Protein AF-A0A2X2WR44-F1 (afdb_monomer)

Radius of gyration: 13.58 Å; Cα contacts (8 Å, |Δi|>4): 135; chains: 1; bounding box: 33×26×36 Å

Secondary structure (DSSP, 8-state):
-EEEE-S---HHHHHHHHHHHHHHHHTTPPPEEEE--HHHHH---HHHHHHHHHHHHHHHHHHTTT-TT-EEESSSS--HHHHT-HHHHHHHHHHHHHHHHHH-TT-

InterPro domains:
  IPR017853 Glycoside hydrolase superfamily [SSF51445] (7-106)

Nearest PDB structures (foldseek):
  7vt8-assembly1_A  TM=8.470E-01  e=3.275E-03  Meiothermus taiwanensis WR-220
  3rjy-assembly1_A  TM=8.746E-01  e=6.594E-03  Fervidobacterium nodosum Rt17-B1
  3aof-assembly2_B  TM=8.665E-01  e=1.115E-02  Thermotoga maritima MSB8
  7vt7-assembly1_A  TM=8.581E-01  e=1.492E-02  Meiothermus taiwanensis WR-220
  7vt4-assembly2_B  TM=8.558E-01  e=2.117E-02  Meiothermus taiwanensis WR-220

Organism: Citrobacter koseri (NCBI:txid545)

Foldseek 3Di:
DEDEDEDAPDPVNLVVVVVVCVVCVVVVHQYEYAYALVVCLQPVDPVSLVRLLVRLLSNLLSCAPPRLSYHYRSHDDRHHVRVVCVVSVVVSVVSNVVSSCVSHVSD

Structure (mmCIF, N/CA/C/O backbone):
data_AF-A0A2X2WR44-F1
#
_entry.id   AF-A0A2X2WR44-F1
#
loop_
_atom_site.group_PDB
_atom_site.id
_atom_site.type_symbol
_atom_site.label_atom_id
_atom_site.label_alt_id
_atom_site.label_comp_id
_atom_site.label_asym_id
_atom_site.label_entity_id
_atom_site.label_seq_id
_atom_site.pdbx_PDB_ins_code
_atom_site.Cartn_x
_atom_site.Cartn_y
_atom_site.Cartn_z
_atom_site.occupancy
_atom_site.B_iso_or_equiv
_atom_site.auth_seq_id
_atom_site.auth_comp_id
_atom_site.auth_asym_id
_atom_site.auth_atom_id
_atom_site.pdbx_PDB_model_num
ATOM 1 N N . MET A 1 1 ? -0.954 -6.295 13.221 1.00 91.94 1 MET A N 1
ATOM 2 C CA . MET A 1 1 ? -1.403 -7.311 12.234 1.00 91.94 1 MET A CA 1
ATOM 3 C C . MET A 1 1 ? -1.129 -6.779 10.838 1.00 91.94 1 MET A C 1
ATOM 5 O O . MET A 1 1 ? -1.390 -5.604 10.622 1.00 91.94 1 MET A O 1
ATOM 9 N N . ARG A 1 2 ? -0.612 -7.590 9.904 1.00 95.44 2 ARG A N 1
ATOM 10 C CA . ARG A 1 2 ? -0.367 -7.149 8.519 1.00 95.44 2 ARG A CA 1
ATOM 11 C C . ARG A 1 2 ? -1.432 -7.711 7.575 1.00 95.44 2 ARG A C 1
ATOM 13 O O . ARG A 1 2 ? -1.557 -8.927 7.459 1.00 95.44 2 ARG A O 1
ATOM 20 N N . ILE A 1 3 ? -2.182 -6.832 6.918 1.00 96.56 3 ILE A N 1
ATOM 21 C CA . ILE A 1 3 ? -3.228 -7.155 5.943 1.00 96.56 3 ILE A CA 1
ATOM 22 C C . ILE A 1 3 ? -2.597 -7.083 4.555 1.00 96.56 3 ILE A C 1
ATOM 24 O O . ILE A 1 3 ? -2.238 -6.001 4.098 1.00 96.56 3 ILE A O 1
ATOM 28 N N . ARG A 1 4 ? -2.441 -8.226 3.888 1.00 96.25 4 ARG A N 1
ATOM 29 C CA . ARG A 1 4 ? -1.901 -8.278 2.522 1.00 96.25 4 ARG A CA 1
ATOM 30 C C . ARG A 1 4 ? -3.019 -8.026 1.521 1.00 96.25 4 ARG A C 1
ATOM 32 O O . ARG A 1 4 ? -4.075 -8.650 1.621 1.00 96.25 4 ARG A O 1
ATOM 39 N N . VAL A 1 5 ? -2.782 -7.140 0.561 1.00 96.81 5 VAL A N 1
ATOM 40 C CA . VAL A 1 5 ? -3.801 -6.711 -0.402 1.00 96.81 5 VAL A CA 1
ATOM 41 C C . VAL A 1 5 ? -3.244 -6.757 -1.814 1.00 96.81 5 VAL A C 1
ATOM 43 O O . VAL A 1 5 ? -2.147 -6.271 -2.065 1.00 96.81 5 VAL A O 1
ATOM 46 N N . ALA A 1 6 ? -4.024 -7.315 -2.734 1.00 95.00 6 ALA A N 1
ATOM 47 C CA . ALA A 1 6 ? -3.738 -7.322 -4.162 1.00 95.00 6 ALA A CA 1
ATOM 48 C C . ALA A 1 6 ? -4.895 -6.692 -4.951 1.00 95.00 6 ALA A C 1
ATOM 50 O O . ALA A 1 6 ? -6.049 -6.704 -4.504 1.00 95.00 6 ALA A O 1
ATOM 51 N N . GLY A 1 7 ? -4.567 -6.199 -6.145 1.00 94.25 7 GLY A N 1
ATOM 52 C CA . GLY A 1 7 ? -5.496 -5.606 -7.103 1.00 94.25 7 GLY A CA 1
ATOM 53 C C . GLY A 1 7 ? -5.982 -4.195 -6.753 1.00 94.25 7 GLY A C 1
ATOM 54 O O . GLY A 1 7 ? -5.722 -3.664 -5.673 1.00 94.25 7 GLY A O 1
ATOM 55 N N . GLU A 1 8 ? -6.768 -3.634 -7.671 1.00 95.62 8 GLU A N 1
ATOM 56 C CA . GLU A 1 8 ? -7.279 -2.252 -7.674 1.00 95.62 8 GLU A CA 1
ATOM 57 C C . GLU A 1 8 ? -7.933 -1.747 -6.374 1.00 95.62 8 GLU A C 1
ATOM 59 O O . GLU A 1 8 ? -8.682 -2.474 -5.723 1.00 95.62 8 GLU A O 1
ATOM 64 N N . PRO A 1 9 ? -7.798 -0.473 -5.991 1.00 96.19 9 PRO A N 1
ATOM 65 C CA . PRO A 1 9 ? -8.413 0.067 -4.778 1.00 96.19 9 PRO A CA 1
ATOM 66 C C . PRO A 1 9 ? -9.917 0.365 -4.980 1.00 96.19 9 PRO A C 1
ATOM 68 O O . PRO A 1 9 ? -10.392 1.469 -4.737 1.00 96.19 9 PRO A O 1
ATOM 71 N N . THR A 1 10 ? -10.693 -0.619 -5.445 1.00 97.62 10 THR A N 1
ATOM 72 C CA . THR A 1 10 ? -12.146 -0.489 -5.643 1.00 97.62 10 THR A CA 1
ATOM 73 C C . THR A 1 10 ? -12.864 -0.180 -4.329 1.00 97.62 10 THR A C 1
ATOM 75 O O . THR A 1 10 ? -12.425 -0.602 -3.256 1.00 97.62 10 THR A O 1
ATOM 78 N N . GLU A 1 11 ? -14.026 0.471 -4.402 1.00 96.12 11 GLU A N 1
ATOM 79 C CA . GLU A 1 11 ? -14.827 0.807 -3.218 1.00 96.12 11 GLU A CA 1
ATOM 80 C C . GLU A 1 11 ? -15.129 -0.423 -2.345 1.00 96.12 11 GLU A C 1
ATOM 82 O O . GLU A 1 11 ? -14.931 -0.394 -1.131 1.00 96.12 11 GLU A O 1
ATOM 87 N N . ALA A 1 12 ? -15.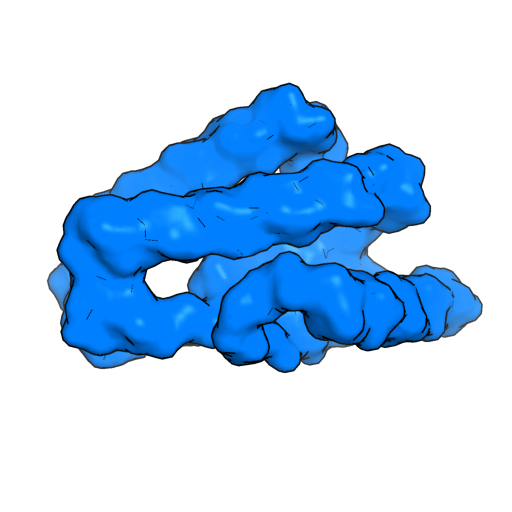520 -1.546 -2.956 1.00 97.19 12 ALA A N 1
ATOM 88 C CA . ALA A 1 12 ? -15.778 -2.791 -2.233 1.00 97.19 12 ALA A CA 1
ATOM 89 C C . ALA A 1 12 ? -14.539 -3.286 -1.462 1.00 97.19 12 ALA A C 1
ATOM 91 O O . ALA A 1 12 ? -14.657 -3.756 -0.325 1.00 97.19 12 ALA A O 1
ATOM 92 N N . ARG A 1 13 ? -13.343 -3.143 -2.049 1.00 97.25 13 ARG A N 1
ATOM 93 C CA . ARG A 1 13 ? -12.073 -3.510 -1.408 1.00 97.25 13 ARG A CA 1
ATOM 94 C C . ARG A 1 13 ? -11.742 -2.565 -0.258 1.00 97.25 13 ARG A C 1
ATOM 96 O O . ARG A 1 13 ? -11.401 -3.043 0.818 1.00 97.25 13 ARG A O 1
ATOM 103 N N . LEU A 1 14 ? -11.920 -1.259 -0.433 1.00 97.69 14 LEU A N 1
ATOM 104 C CA . LEU A 1 14 ? -11.707 -0.269 0.628 1.00 97.69 14 LEU A CA 1
ATOM 105 C C . LEU A 1 14 ? -12.682 -0.467 1.803 1.00 97.69 14 LEU A C 1
ATOM 107 O O . LEU A 1 14 ? -12.288 -0.392 2.968 1.00 97.69 14 LEU A O 1
ATOM 111 N N . ILE A 1 15 ? -13.949 -0.798 1.533 1.00 97.38 15 ILE A N 1
ATOM 112 C CA . ILE A 1 15 ? -14.937 -1.157 2.566 1.00 97.38 15 ILE A CA 1
ATO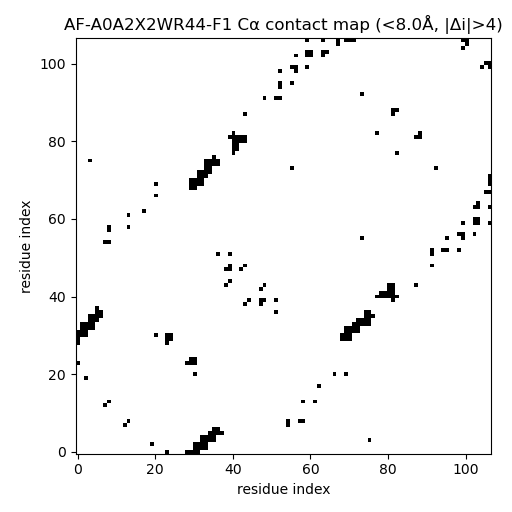M 113 C C . ILE A 1 15 ? -14.505 -2.414 3.317 1.00 97.38 15 ILE A C 1
ATOM 115 O O . ILE A 1 15 ? -14.611 -2.460 4.543 1.00 97.38 15 ILE A O 1
ATOM 119 N N . HIS A 1 16 ? -14.017 -3.428 2.604 1.00 96.88 16 HIS A N 1
ATOM 120 C CA . HIS A 1 16 ? -13.521 -4.643 3.236 1.00 96.88 16 HIS A CA 1
ATOM 121 C C . HIS A 1 16 ? -12.292 -4.371 4.114 1.00 96.88 16 HIS A C 1
ATOM 123 O O . HIS A 1 16 ? -12.265 -4.806 5.265 1.00 96.88 16 HIS A O 1
ATOM 129 N N . LEU A 1 17 ? -11.322 -3.595 3.619 1.00 97.38 17 LEU A N 1
ATOM 130 C CA . LEU A 1 17 ? -10.138 -3.201 4.386 1.00 97.38 17 LEU A CA 1
ATOM 131 C C . LEU A 1 17 ? -10.510 -2.443 5.653 1.00 97.38 17 LEU A C 1
ATOM 133 O O . LEU A 1 17 ? -9.962 -2.743 6.708 1.00 97.38 17 LEU A O 1
ATOM 137 N N . ARG A 1 18 ? -11.481 -1.527 5.579 1.00 96.94 18 ARG A N 1
ATOM 138 C CA . ARG A 1 18 ? -11.943 -0.788 6.757 1.00 96.94 18 ARG A CA 1
ATOM 139 C C . ARG A 1 18 ? -12.423 -1.713 7.861 1.00 96.94 18 ARG A C 1
ATOM 141 O O . ARG A 1 18 ? -11.997 -1.551 8.991 1.00 96.94 18 ARG A O 1
ATOM 148 N N . LYS A 1 19 ? -13.234 -2.719 7.530 1.00 97.12 19 LYS A N 1
ATOM 149 C CA . LYS A 1 19 ? -13.727 -3.681 8.527 1.00 97.12 19 LYS A CA 1
ATOM 150 C C . LYS A 1 19 ? -12.583 -4.424 9.221 1.00 97.12 19 LYS A C 1
ATOM 152 O O . LYS A 1 19 ? -12.668 -4.700 10.412 1.00 97.12 19 LYS A O 1
ATOM 157 N N . LEU A 1 20 ? -11.519 -4.754 8.485 1.00 97.50 20 LEU A N 1
ATOM 158 C CA . LEU A 1 20 ? -10.333 -5.398 9.055 1.00 97.50 20 LEU A CA 1
ATOM 159 C C . LEU A 1 20 ? -9.536 -4.439 9.948 1.00 97.50 20 LEU A C 1
ATOM 161 O O . LEU A 1 20 ? -9.075 -4.851 11.009 1.00 97.50 20 LEU A O 1
ATOM 165 N N . VAL A 1 21 ? -9.384 -3.180 9.531 1.00 96.94 21 VAL A N 1
ATOM 166 C CA . VAL A 1 21 ? -8.726 -2.119 10.310 1.00 96.94 21 VAL A CA 1
ATOM 167 C C . VAL A 1 21 ? -9.491 -1.848 11.607 1.00 96.94 21 VAL A C 1
ATOM 169 O O . VAL A 1 21 ? -8.901 -1.960 12.676 1.00 96.94 21 VAL A O 1
ATOM 172 N N . GLU A 1 22 ? -10.803 -1.620 11.527 1.00 95.81 22 GLU A N 1
ATOM 173 C CA . GLU A 1 22 ? -11.687 -1.392 12.680 1.00 95.81 22 GLU A CA 1
ATOM 174 C C . GLU A 1 22 ? -11.648 -2.573 13.660 1.00 95.81 22 GLU A C 1
ATOM 176 O O . GLU A 1 22 ? -11.575 -2.381 14.872 1.00 95.81 22 GLU A O 1
ATOM 181 N N . ALA A 1 23 ? -11.628 -3.812 13.151 1.00 96.88 23 ALA A N 1
ATOM 182 C CA . ALA A 1 23 ? -11.469 -4.988 13.999 1.00 96.88 23 ALA A CA 1
ATOM 183 C C . ALA A 1 23 ? -10.108 -4.993 14.715 1.00 96.88 23 ALA A C 1
ATOM 185 O O . ALA A 1 23 ? -10.050 -5.281 15.907 1.00 96.88 23 ALA A O 1
ATOM 186 N N . CYS A 1 24 ? -9.011 -4.650 14.031 1.00 96.56 24 CYS A N 1
ATOM 187 C CA . CYS A 1 24 ? -7.696 -4.558 14.675 1.00 96.56 24 CYS A CA 1
ATOM 188 C C . CYS A 1 24 ? -7.696 -3.523 15.799 1.00 96.56 24 CYS A C 1
ATOM 190 O O . CYS A 1 24 ? -7.271 -3.832 16.912 1.00 96.56 24 CYS A O 1
ATOM 192 N N . GLU A 1 25 ? -8.217 -2.330 15.518 1.00 94.44 25 GLU A N 1
ATOM 193 C CA . GLU A 1 25 ? -8.317 -1.235 16.481 1.00 94.44 25 GLU A CA 1
ATOM 194 C C . GLU A 1 25 ? -9.154 -1.641 17.701 1.00 94.44 25 GLU A C 1
ATOM 196 O O . GLU A 1 25 ? -8.725 -1.424 18.836 1.00 94.44 25 GLU A O 1
ATOM 201 N N . GLN A 1 26 ? -10.286 -2.323 17.490 1.00 96.12 26 GLN A N 1
ATOM 202 C CA . GLN A 1 26 ? -11.142 -2.835 18.565 1.00 96.12 26 GLN A CA 1
ATOM 203 C C . GLN A 1 26 ? -10.401 -3.795 19.511 1.00 96.12 26 GLN A C 1
ATOM 205 O O . GLN A 1 26 ? -10.668 -3.805 20.713 1.00 96.12 26 GLN A O 1
ATOM 210 N N . TYR A 1 27 ? -9.465 -4.591 18.990 1.00 95.81 27 TYR A N 1
ATOM 211 C CA . TYR A 1 27 ? -8.645 -5.514 19.783 1.00 95.81 27 TYR A CA 1
ATOM 212 C C . TYR A 1 27 ? -7.308 -4.907 20.245 1.00 95.81 27 TYR A C 1
ATOM 214 O O . TYR A 1 27 ? -6.463 -5.631 20.774 1.00 95.81 27 TYR A O 1
ATOM 222 N N . GLY A 1 28 ? -7.089 -3.600 20.058 1.00 94.94 28 GLY A N 1
ATOM 223 C CA . GLY A 1 28 ? -5.844 -2.921 20.439 1.00 94.94 28 GLY A CA 1
ATOM 224 C C . GLY A 1 28 ? -4.631 -3.338 19.601 1.00 94.94 28 GLY A C 1
ATOM 225 O O . GLY A 1 28 ? -3.487 -3.187 20.030 1.00 94.94 28 GLY A O 1
ATOM 226 N N . VAL A 1 29 ? -4.861 -3.891 18.411 1.00 96.44 29 VAL A N 1
ATOM 227 C CA . VAL A 1 29 ? -3.819 -4.310 17.476 1.00 96.44 29 VAL A CA 1
ATOM 228 C C . VAL A 1 29 ? -3.614 -3.210 16.447 1.00 96.44 29 VAL A C 1
ATOM 230 O O . VAL A 1 29 ? -4.551 -2.796 15.781 1.00 96.44 29 VAL A O 1
ATOM 233 N N . ILE A 1 30 ? -2.367 -2.792 16.246 1.00 95.44 30 ILE A N 1
ATOM 234 C CA . ILE A 1 30 ? -2.026 -1.835 15.191 1.00 95.44 30 ILE A CA 1
ATOM 235 C C . ILE A 1 30 ? -2.127 -2.537 13.818 1.00 95.44 30 ILE A C 1
ATOM 237 O O . ILE A 1 30 ? -1.414 -3.533 13.589 1.00 95.44 30 ILE A O 1
ATOM 241 N N . PRO A 1 31 ? -3.017 -2.090 12.911 1.00 96.94 31 PRO A N 1
ATOM 242 C CA . PRO A 1 31 ? -3.113 -2.635 11.564 1.00 96.94 31 PRO A CA 1
ATOM 243 C C . PRO A 1 31 ? -2.028 -2.047 10.655 1.00 96.94 31 PRO A C 1
ATOM 245 O O . PRO A 1 31 ? -1.697 -0.870 10.739 1.00 96.94 31 PRO A O 1
ATOM 248 N N . ILE A 1 32 ? -1.491 -2.876 9.759 1.00 97.06 32 ILE A N 1
ATOM 249 C CA . ILE A 1 32 ? -0.594 -2.456 8.677 1.00 97.06 32 ILE A CA 1
ATOM 250 C C . ILE A 1 32 ? -1.176 -2.976 7.366 1.00 97.06 32 ILE A C 1
ATOM 252 O O . ILE A 1 32 ? -1.310 -4.193 7.210 1.00 97.06 32 ILE A O 1
ATOM 256 N N . ILE A 1 33 ? -1.510 -2.094 6.429 1.00 97.44 33 ILE A 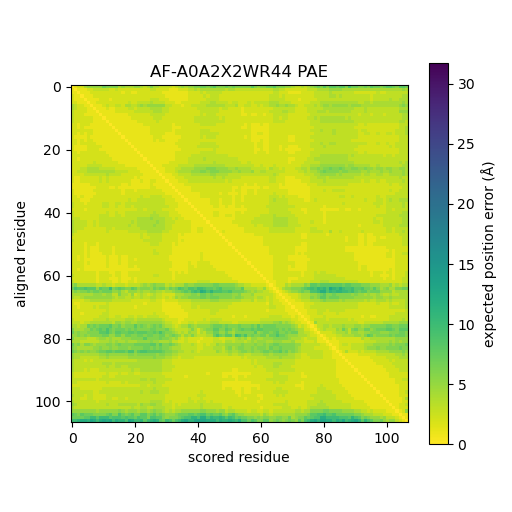N 1
ATOM 257 C CA . ILE A 1 33 ? -1.895 -2.494 5.068 1.00 97.44 33 ILE A CA 1
ATOM 258 C C . ILE A 1 33 ? -0.618 -2.691 4.256 1.00 97.44 33 ILE A C 1
ATOM 260 O O . ILE A 1 33 ? 0.239 -1.815 4.243 1.00 97.44 33 ILE A O 1
ATOM 264 N N . ALA A 1 34 ? -0.491 -3.838 3.591 1.00 97.44 34 ALA A N 1
ATOM 265 C CA . ALA A 1 34 ? 0.658 -4.184 2.766 1.00 97.44 34 ALA A CA 1
ATOM 266 C C . ALA A 1 34 ? 0.220 -4.484 1.332 1.00 97.44 34 ALA A C 1
ATOM 268 O O . ALA A 1 34 ? -0.519 -5.449 1.100 1.00 97.44 34 ALA A O 1
ATOM 269 N N . TYR A 1 35 ? 0.658 -3.662 0.378 1.00 97.81 35 TYR A N 1
ATOM 270 C CA . TYR A 1 35 ? 0.244 -3.789 -1.019 1.00 97.81 35 TYR A CA 1
ATOM 271 C C . TYR A 1 35 ? 1.162 -4.738 -1.792 1.00 97.81 35 TYR A C 1
ATOM 273 O O . TYR A 1 35 ? 2.383 -4.611 -1.747 1.00 97.81 35 TYR A O 1
ATOM 281 N N . GLN A 1 36 ? 0.578 -5.696 -2.511 1.00 96.12 36 GLN A N 1
ATOM 282 C CA . GLN A 1 36 ? 1.327 -6.679 -3.291 1.00 96.12 36 GLN A CA 1
ATOM 283 C C . GLN A 1 36 ? 2.032 -6.063 -4.500 1.00 96.12 36 GLN A C 1
ATOM 285 O O . GLN A 1 36 ? 3.141 -6.480 -4.793 1.00 96.12 36 GLN A O 1
ATOM 290 N N . ALA A 1 37 ? 1.447 -5.069 -5.178 1.00 96.50 37 ALA A N 1
ATOM 291 C CA . ALA A 1 37 ? 2.076 -4.378 -6.313 1.00 96.50 37 ALA A CA 1
ATOM 292 C C . ALA A 1 37 ? 2.676 -5.314 -7.394 1.00 96.50 37 ALA A C 1
ATOM 294 O O . ALA A 1 37 ? 3.738 -5.021 -7.948 1.00 96.50 37 ALA A O 1
ATOM 295 N N . ASP A 1 38 ? 2.025 -6.448 -7.684 1.00 95.81 38 ASP A N 1
ATOM 296 C CA . ASP A 1 38 ? 2.600 -7.511 -8.526 1.00 95.81 38 ASP A CA 1
ATOM 297 C C . ASP A 1 38 ? 2.965 -7.025 -9.937 1.00 95.81 38 ASP A C 1
ATOM 299 O O . ASP A 1 38 ? 4.007 -7.404 -10.471 1.00 95.81 38 ASP A O 1
ATOM 303 N N . GLU A 1 39 ? 2.166 -6.137 -10.532 1.00 95.88 39 GLU A N 1
ATOM 304 C CA . GLU A 1 39 ? 2.454 -5.561 -11.852 1.00 95.88 39 GLU A CA 1
ATOM 305 C C . GLU A 1 39 ? 3.746 -4.736 -11.846 1.00 95.88 39 GLU A C 1
ATOM 307 O O . GLU A 1 39 ? 4.611 -4.926 -12.701 1.00 95.88 39 GLU A O 1
ATOM 312 N N . TYR A 1 40 ? 3.938 -3.896 -10.826 1.00 96.75 40 TYR A N 1
ATOM 313 C CA . TYR A 1 40 ? 5.146 -3.084 -10.678 1.00 96.75 40 TYR A CA 1
ATOM 314 C C . TYR A 1 40 ? 6.385 -3.920 -10.337 1.00 96.75 40 TYR A C 1
ATOM 316 O O . TYR A 1 40 ? 7.483 -3.629 -10.813 1.00 96.75 40 TYR A O 1
ATOM 324 N N . LYS A 1 41 ? 6.231 -4.994 -9.553 1.00 95.50 41 LYS A N 1
ATOM 325 C CA . LYS A 1 41 ? 7.328 -5.942 -9.290 1.00 95.50 41 LYS A CA 1
ATOM 326 C C . LYS A 1 41 ? 7.821 -6.602 -10.581 1.00 95.50 41 LYS A C 1
ATOM 328 O O . LYS A 1 41 ? 9.030 -6.679 -10.817 1.00 95.50 41 LYS A O 1
ATOM 333 N N . ASN A 1 42 ? 6.885 -7.051 -11.418 1.00 95.94 42 ASN A N 1
ATOM 334 C CA . ASN A 1 42 ? 7.160 -7.724 -12.690 1.00 95.94 42 ASN A CA 1
ATOM 335 C C . ASN A 1 42 ? 7.677 -6.772 -13.782 1.00 95.94 42 ASN A C 1
ATOM 337 O O . ASN A 1 42 ? 8.506 -7.161 -14.616 1.00 95.94 42 ASN A O 1
ATOM 341 N N . ASP A 1 43 ? 7.196 -5.532 -13.787 1.00 96.44 43 ASP A N 1
ATOM 342 C CA . ASP A 1 43 ? 7.612 -4.473 -14.698 1.00 96.44 43 ASP A CA 1
ATOM 343 C C . ASP A 1 43 ? 7.677 -3.119 -13.966 1.00 96.44 43 ASP A C 1
ATOM 345 O O . ASP A 1 43 ? 6.657 -2.439 -13.840 1.00 96.44 43 ASP A O 1
ATOM 349 N N . PRO A 1 44 ? 8.867 -2.696 -13.494 1.00 95.50 44 PRO A N 1
ATOM 350 C CA . PRO A 1 44 ? 9.043 -1.442 -12.768 1.00 95.50 44 PRO A CA 1
ATOM 351 C C . PRO A 1 44 ? 9.113 -0.235 -13.718 1.00 95.50 44 PRO A C 1
ATOM 353 O O . PRO A 1 44 ? 10.028 0.592 -13.651 1.00 95.50 44 PRO A O 1
ATOM 356 N N . SER A 1 45 ? 8.169 -0.161 -14.652 1.00 96.38 45 SER A N 1
ATOM 357 C CA . SER A 1 45 ? 8.034 0.936 -15.601 1.00 96.38 45 SER A CA 1
ATOM 358 C C . SER A 1 45 ? 7.410 2.169 -14.930 1.00 96.38 45 SER A C 1
ATOM 360 O O . SER A 1 45 ? 6.715 2.045 -13.919 1.00 96.38 45 SER A O 1
ATOM 362 N N . PRO A 1 46 ? 7.609 3.382 -15.483 1.00 96.38 46 PRO A N 1
ATOM 363 C CA . PRO A 1 46 ? 6.990 4.593 -14.940 1.00 96.38 46 PRO A CA 1
ATOM 364 C C . PRO A 1 46 ? 5.457 4.535 -14.869 1.00 96.38 46 PRO A C 1
ATOM 366 O O . PRO A 1 46 ? 4.875 5.166 -13.994 1.00 96.38 46 PRO A O 1
ATOM 369 N N . GLY A 1 47 ? 4.809 3.780 -15.766 1.00 97.62 47 GLY A N 1
ATOM 370 C CA . GLY A 1 47 ? 3.359 3.572 -15.735 1.00 97.62 47 GLY A CA 1
ATOM 371 C C . GLY A 1 47 ? 2.933 2.786 -14.498 1.00 97.62 47 GLY A C 1
ATOM 372 O O . GLY A 1 47 ? 2.133 3.271 -13.706 1.00 97.62 47 GLY A O 1
ATOM 373 N N . ASN A 1 48 ? 3.555 1.631 -14.263 1.00 97.44 48 ASN A N 1
ATOM 374 C CA . ASN A 1 48 ? 3.252 0.816 -13.087 1.00 97.44 48 ASN A CA 1
ATOM 375 C C . ASN A 1 48 ? 3.693 1.495 -11.775 1.00 97.44 48 ASN A C 1
ATOM 377 O O . ASN A 1 48 ? 3.052 1.305 -10.745 1.00 97.44 48 ASN A O 1
ATOM 381 N 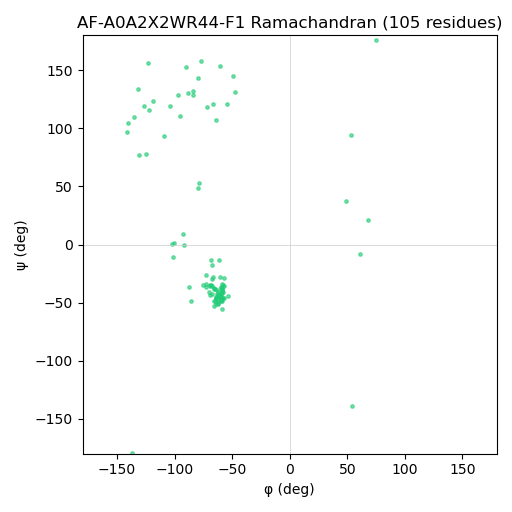N . GLU A 1 49 ? 4.748 2.324 -11.799 1.00 97.44 49 GLU A N 1
ATOM 382 C CA . GLU A 1 49 ? 5.127 3.184 -10.662 1.00 97.44 49 GLU A CA 1
ATOM 383 C C . GLU A 1 49 ? 3.979 4.140 -10.307 1.00 97.44 49 GLU A C 1
ATOM 385 O O . GLU A 1 49 ? 3.621 4.281 -9.136 1.00 97.44 49 GLU A O 1
ATOM 390 N N . GLN A 1 50 ? 3.381 4.773 -11.321 1.00 97.88 50 GLN A N 1
ATOM 391 C CA . GLN A 1 50 ? 2.261 5.688 -11.137 1.00 97.88 50 GLN A CA 1
ATOM 392 C C . GLN A 1 50 ? 1.019 4.967 -10.605 1.00 97.88 50 GLN A C 1
ATOM 394 O O . GLN A 1 50 ? 0.356 5.510 -9.724 1.00 97.88 50 GLN A O 1
ATOM 399 N N . GLU A 1 51 ? 0.736 3.743 -11.054 1.00 97.75 51 GLU A N 1
ATOM 400 C CA . GLU A 1 51 ? -0.388 2.962 -10.521 1.00 97.75 51 GLU A CA 1
ATOM 401 C C . GLU A 1 51 ? -0.198 2.576 -9.049 1.00 97.75 51 GLU A C 1
ATOM 403 O O . GLU A 1 51 ? -1.142 2.664 -8.263 1.00 97.75 51 GLU A O 1
ATOM 408 N N . VAL A 1 52 ? 1.028 2.253 -8.617 1.00 97.81 52 VAL A N 1
ATOM 409 C CA . VAL A 1 52 ? 1.326 2.053 -7.185 1.00 97.81 52 VAL A CA 1
ATOM 410 C C . VAL A 1 52 ? 1.048 3.326 -6.382 1.00 97.81 52 VAL A C 1
ATOM 412 O O . VAL A 1 52 ? 0.438 3.258 -5.314 1.00 97.81 52 VAL A O 1
ATOM 415 N N . ILE A 1 53 ? 1.455 4.492 -6.891 1.00 98.06 53 ILE A N 1
ATOM 416 C CA . ILE A 1 53 ? 1.197 5.780 -6.231 1.00 98.06 53 ILE A CA 1
ATOM 417 C C . ILE A 1 53 ? -0.313 6.054 -6.167 1.00 98.06 53 ILE A C 1
ATOM 419 O O . ILE A 1 53 ? -0.824 6.388 -5.098 1.00 98.06 53 ILE A O 1
ATOM 423 N N . ASN A 1 54 ? -1.040 5.867 -7.272 1.00 97.94 54 ASN A N 1
ATOM 424 C CA . ASN A 1 54 ? -2.494 6.056 -7.342 1.00 97.94 54 ASN A CA 1
ATOM 425 C C . ASN A 1 54 ? -3.231 5.149 -6.348 1.00 97.94 54 ASN A C 1
ATOM 427 O O . ASN A 1 54 ? -4.172 5.586 -5.679 1.00 97.94 54 ASN A O 1
ATOM 431 N N . TRP A 1 55 ? -2.776 3.902 -6.211 1.00 98.19 55 TRP A N 1
ATOM 432 C CA . TRP A 1 55 ? -3.321 2.948 -5.252 1.00 98.19 55 TRP A CA 1
ATOM 433 C C . TRP A 1 55 ? -3.217 3.475 -3.818 1.00 98.19 55 TRP A C 1
ATOM 435 O O . TRP A 1 55 ? -4.207 3.506 -3.081 1.00 98.19 55 TRP A O 1
ATOM 445 N N . TRP A 1 56 ? -2.034 3.962 -3.440 1.00 97.88 56 TRP A N 1
ATOM 446 C CA . TRP A 1 56 ? -1.790 4.522 -2.112 1.00 97.88 56 TRP A CA 1
ATOM 447 C C . TRP A 1 56 ? -2.527 5.841 -1.870 1.00 97.88 56 TRP A C 1
ATOM 449 O O . TRP A 1 56 ? -3.031 6.046 -0.768 1.00 97.88 56 TRP A O 1
ATOM 459 N N . VAL A 1 57 ? -2.688 6.688 -2.891 1.00 97.44 57 VAL A N 1
ATOM 460 C CA . VAL A 1 57 ? -3.535 7.895 -2.831 1.00 97.44 57 VAL A CA 1
ATOM 461 C C . VAL A 1 57 ? -4.982 7.537 -2.491 1.00 97.44 57 VAL A C 1
ATOM 463 O O . VAL A 1 57 ? -5.579 8.154 -1.606 1.00 97.44 57 VAL A O 1
ATOM 466 N N . ALA A 1 58 ? -5.547 6.521 -3.149 1.00 97.44 58 ALA A N 1
ATOM 467 C CA . ALA A 1 58 ? -6.915 6.081 -2.886 1.00 97.44 58 ALA A CA 1
ATOM 468 C C . ALA A 1 58 ? -7.086 5.571 -1.445 1.00 97.44 58 ALA A C 1
ATOM 470 O O . ALA A 1 58 ? -8.046 5.939 -0.766 1.00 97.44 58 ALA A O 1
ATOM 471 N N . VAL A 1 59 ? -6.136 4.768 -0.954 1.00 96.88 59 VAL A N 1
ATOM 472 C CA . VAL A 1 59 ? -6.145 4.273 0.432 1.00 96.88 59 VAL A CA 1
ATOM 473 C C . VAL A 1 59 ? -6.010 5.421 1.431 1.00 96.88 59 VAL A C 1
ATOM 475 O O . VAL A 1 59 ? -6.794 5.497 2.375 1.00 96.88 59 VAL A O 1
ATOM 478 N N . ALA A 1 60 ? -5.077 6.343 1.210 1.00 95.25 60 ALA A N 1
ATOM 479 C CA . ALA A 1 60 ? -4.841 7.460 2.115 1.00 95.25 60 ALA A CA 1
ATOM 480 C C . ALA A 1 60 ? -6.056 8.375 2.232 1.00 95.25 60 ALA A C 1
ATOM 482 O O . ALA A 1 60 ? -6.508 8.633 3.341 1.00 95.25 60 ALA A O 1
ATOM 483 N N . HIS A 1 61 ? -6.668 8.783 1.117 1.00 95.50 61 HIS A N 1
ATOM 484 C CA . HIS A 1 61 ? -7.900 9.576 1.166 1.00 95.50 61 HIS A CA 1
ATOM 485 C C . HIS A 1 61 ? -9.041 8.864 1.893 1.00 95.50 61 HIS A C 1
ATOM 487 O O . HIS A 1 61 ? -9.860 9.505 2.551 1.00 95.50 61 HIS A O 1
ATOM 493 N N . TYR A 1 62 ? -9.112 7.542 1.776 1.00 95.75 62 TYR A N 1
ATOM 494 C CA . TYR A 1 62 ? -10.185 6.769 2.375 1.00 95.75 62 TYR A CA 1
ATOM 495 C C . TYR A 1 62 ? -10.046 6.608 3.902 1.00 95.75 62 TYR A C 1
ATOM 497 O O . TYR A 1 62 ? -11.062 6.593 4.615 1.00 95.75 62 TYR A O 1
ATOM 505 N N . PHE A 1 63 ? -8.808 6.497 4.395 1.00 94.69 63 PHE A N 1
ATOM 506 C CA . PHE A 1 63 ? -8.479 6.294 5.813 1.00 94.69 63 PHE A CA 1
ATOM 507 C C . PHE A 1 63 ? -8.027 7.557 6.558 1.00 94.69 63 PHE A C 1
ATOM 509 O O . PHE A 1 63 ? -7.972 7.518 7.790 1.00 94.69 63 PHE A O 1
ATOM 516 N N . ALA A 1 64 ? -7.749 8.656 5.851 1.00 88.75 64 ALA A N 1
ATOM 517 C CA . ALA A 1 64 ? -7.262 9.904 6.434 1.00 88.75 64 ALA A CA 1
ATOM 518 C C . ALA A 1 64 ? -8.083 10.312 7.663 1.00 88.75 64 ALA A C 1
ATOM 520 O O . ALA A 1 64 ? -9.319 10.310 7.628 1.00 88.75 64 ALA A O 1
ATOM 521 N N . GLN A 1 65 ? -7.388 10.649 8.751 1.00 82.75 65 GLN A N 1
ATOM 522 C CA . GLN A 1 65 ? -7.954 11.064 10.048 1.00 82.75 65 GLN A CA 1
ATOM 523 C C . GLN A 1 65 ? -8.848 10.037 10.776 1.00 82.75 65 GLN A C 1
ATOM 525 O O . GLN A 1 65 ? -9.221 10.276 11.925 1.00 82.75 65 GLN A O 1
ATOM 530 N N . ARG A 1 66 ? -9.203 8.903 10.159 1.00 86.75 66 ARG A N 1
ATOM 531 C CA . ARG A 1 66 ? -10.062 7.867 10.766 1.00 86.75 66 ARG A CA 1
ATOM 532 C C . ARG A 1 66 ? -9.270 6.850 11.572 1.00 86.75 66 ARG A C 1
ATOM 534 O O . ARG A 1 66 ? -9.746 6.412 12.612 1.00 86.75 66 ARG A O 1
ATOM 541 N N . SER A 1 67 ? -8.073 6.515 11.101 1.00 88.81 67 SER A N 1
ATOM 542 C CA . SER A 1 67 ? -7.233 5.468 11.681 1.00 88.81 67 SER A CA 1
ATOM 543 C C . SER A 1 67 ? -5.806 5.986 11.886 1.00 88.81 67 SER A C 1
ATOM 545 O O . SER A 1 67 ? -4.919 5.660 11.101 1.00 88.81 67 SER A O 1
ATOM 547 N N . PRO A 1 68 ? -5.550 6.799 12.929 1.00 86.62 68 PRO A N 1
ATOM 548 C CA . PRO A 1 68 ? -4.262 7.480 13.130 1.00 86.62 68 PRO A CA 1
ATOM 549 C C . PRO A 1 68 ? -3.095 6.538 13.463 1.00 86.62 68 PRO A C 1
ATOM 551 O O . PRO A 1 68 ? -1.945 6.957 13.444 1.00 86.62 68 PRO A O 1
ATOM 554 N N . LEU A 1 69 ? -3.379 5.279 13.809 1.00 91.50 69 LEU A N 1
ATOM 555 C CA . LEU A 1 69 ? -2.363 4.253 14.059 1.00 91.50 69 LEU A CA 1
ATOM 556 C C . LEU A 1 69 ? -2.175 3.312 12.859 1.00 91.50 69 LEU A C 1
ATOM 558 O O . LEU A 1 69 ? -1.403 2.363 12.955 1.00 91.50 69 LEU A O 1
ATOM 562 N N . LEU A 1 70 ? -2.886 3.519 11.748 1.00 94.75 70 LEU A N 1
ATOM 563 C CA . LEU A 1 70 ? -2.769 2.664 10.571 1.00 94.75 70 LEU A CA 1
ATOM 564 C C . LEU A 1 70 ? -1.380 2.807 9.943 1.00 94.75 70 LEU A C 1
ATOM 566 O O . LEU A 1 70 ? -0.994 3.887 9.516 1.00 94.75 70 LEU A O 1
ATOM 570 N N . GLY A 1 71 ? -0.647 1.698 9.853 1.00 94.44 71 GLY A N 1
ATOM 571 C CA . GLY A 1 71 ? 0.636 1.651 9.159 1.00 94.44 71 GLY A CA 1
ATOM 572 C C . GLY A 1 71 ? 0.504 1.281 7.680 1.00 94.44 71 GLY A C 1
ATOM 573 O O . GLY A 1 71 ? -0.385 0.517 7.285 1.00 94.44 71 GLY A O 1
ATOM 574 N N . PHE A 1 72 ? 1.461 1.742 6.877 1.00 95.31 72 PHE A N 1
ATOM 575 C CA . PHE A 1 72 ? 1.541 1.459 5.445 1.00 95.31 72 PHE A CA 1
ATOM 576 C C . PHE A 1 72 ? 2.837 0.716 5.094 1.00 95.31 72 PHE A C 1
ATOM 578 O O . PHE A 1 72 ? 3.941 1.180 5.369 1.00 95.31 72 PHE A O 1
ATOM 585 N N . ASP A 1 73 ? 2.705 -0.457 4.477 1.00 95.62 73 ASP A N 1
ATOM 586 C CA . ASP A 1 73 ? 3.800 -1.241 3.901 1.00 95.62 73 ASP A CA 1
ATOM 587 C C . ASP A 1 73 ? 3.682 -1.179 2.371 1.00 95.62 73 ASP A C 1
ATOM 589 O O . ASP A 1 73 ? 2.907 -1.916 1.754 1.00 95.62 73 ASP A O 1
ATOM 593 N N . LEU A 1 74 ? 4.394 -0.211 1.777 1.00 95.25 74 LEU A N 1
ATOM 594 C CA . LEU A 1 74 ? 4.138 0.268 0.414 1.00 95.25 74 LEU A CA 1
ATOM 595 C C . LEU A 1 74 ? 4.256 -0.809 -0.665 1.00 95.25 74 LEU A C 1
ATOM 597 O O . LEU A 1 74 ? 3.504 -0.784 -1.640 1.00 95.25 74 LEU A O 1
ATOM 601 N N . ILE A 1 75 ? 5.203 -1.729 -0.487 1.00 94.69 75 ILE A N 1
ATOM 602 C CA . ILE A 1 75 ? 5.456 -2.855 -1.381 1.00 94.69 75 ILE A CA 1
ATOM 603 C C . ILE A 1 75 ? 5.777 -4.058 -0.505 1.00 94.69 75 ILE A C 1
ATOM 605 O O . ILE A 1 75 ? 6.878 -4.177 0.036 1.00 94.69 75 ILE A O 1
ATOM 609 N N . TYR A 1 76 ? 4.814 -4.968 -0.390 1.00 91.06 76 TYR A N 1
ATOM 610 C CA . TYR A 1 76 ? 4.988 -6.225 0.320 1.00 91.06 76 TYR A CA 1
ATOM 611 C C . TYR A 1 76 ? 6.050 -7.062 -0.393 1.00 91.06 76 TYR A C 1
ATOM 613 O O . TYR A 1 76 ? 5.769 -7.584 -1.463 1.00 91.06 76 TYR A O 1
ATOM 621 N N . GLU A 1 77 ? 7.242 -7.194 0.191 1.00 88.81 77 GLU A N 1
ATOM 622 C CA . GLU A 1 77 ? 8.371 -7.976 -0.345 1.00 88.81 77 GLU A CA 1
ATOM 623 C C . GLU A 1 77 ? 8.755 -7.599 -1.792 1.00 88.81 77 GLU A C 1
ATOM 625 O O . GLU A 1 77 ? 8.205 -8.143 -2.753 1.00 88.81 77 GLU A O 1
ATOM 630 N N . PRO A 1 78 ? 9.737 -6.699 -1.992 1.00 84.38 78 PRO A N 1
ATOM 631 C CA . PRO A 1 78 ? 10.302 -6.455 -3.313 1.00 84.38 78 PRO A CA 1
ATOM 632 C C . PRO A 1 78 ? 10.793 -7.763 -3.945 1.00 84.38 78 PRO A C 1
ATOM 634 O O . PRO A 1 78 ? 11.667 -8.438 -3.401 1.00 84.38 78 PRO A O 1
ATOM 637 N N . ALA A 1 79 ? 10.241 -8.109 -5.103 1.00 87.44 79 ALA A N 1
ATOM 638 C CA . ALA A 1 79 ? 10.542 -9.3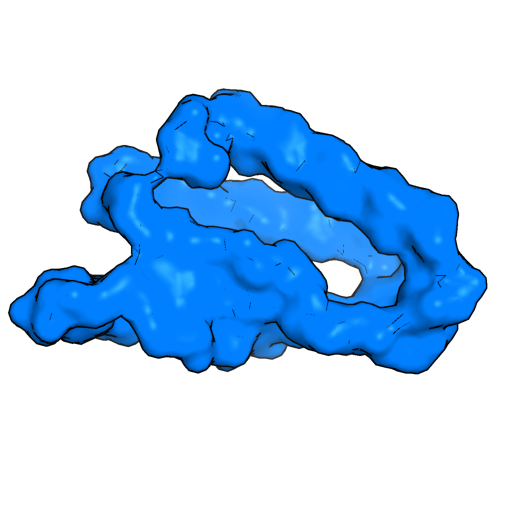39 -5.826 1.00 87.44 79 ALA A CA 1
ATOM 639 C C . ALA A 1 79 ? 10.701 -9.055 -7.325 1.00 87.44 79 ALA A C 1
ATOM 641 O O . ALA A 1 79 ? 10.571 -7.907 -7.762 1.00 87.44 79 ALA A O 1
ATOM 642 N N . GLU A 1 80 ? 10.973 -10.107 -8.096 1.00 93.38 80 GLU A N 1
ATOM 643 C CA . GLU A 1 80 ? 11.054 -10.058 -9.558 1.00 93.38 80 GLU A CA 1
ATOM 644 C C . GLU A 1 80 ? 12.039 -8.989 -10.054 1.00 93.38 80 GLU A C 1
ATOM 646 O O . GLU A 1 80 ? 13.115 -8.815 -9.491 1.00 93.38 80 GLU A O 1
ATOM 651 N N . LYS A 1 81 ? 11.714 -8.245 -11.112 1.00 91.62 81 LYS A N 1
ATOM 652 C CA . LYS A 1 81 ? 12.632 -7.242 -11.672 1.00 91.62 81 LYS A CA 1
ATOM 653 C C . LYS A 1 81 ? 12.872 -6.069 -10.727 1.00 91.62 81 LYS A C 1
ATOM 655 O O . LYS A 1 81 ? 13.928 -5.435 -10.791 1.00 91.62 81 LYS A O 1
ATOM 660 N N . LEU A 1 82 ? 11.909 -5.761 -9.862 1.00 91.25 82 LEU A N 1
ATOM 661 C CA . LEU A 1 82 ? 12.002 -4.630 -8.949 1.00 91.25 82 LEU A CA 1
ATOM 662 C C . LEU A 1 82 ? 13.095 -4.822 -7.886 1.00 91.25 82 LEU A C 1
ATOM 664 O O . LEU A 1 82 ? 13.783 -3.854 -7.559 1.00 91.25 82 LEU A O 1
ATOM 668 N N . ASN A 1 83 ? 13.317 -6.043 -7.384 1.00 90.62 83 ASN A N 1
ATOM 669 C CA . ASN A 1 83 ? 14.354 -6.295 -6.369 1.00 90.62 83 ASN A CA 1
ATOM 670 C C . ASN A 1 83 ? 15.791 -6.100 -6.902 1.00 90.62 83 ASN A C 1
ATOM 672 O O . ASN A 1 83 ? 16.719 -5.876 -6.125 1.00 90.62 83 ASN A O 1
ATOM 676 N N . HIS A 1 84 ? 15.962 -6.100 -8.225 1.00 93.00 84 HIS A N 1
ATOM 677 C CA . HIS A 1 84 ? 17.218 -5.815 -8.910 1.00 93.00 84 HIS A CA 1
ATOM 678 C C . HIS A 1 84 ? 17.374 -4.328 -9.273 1.00 93.00 84 HIS A C 1
ATOM 680 O O . HIS A 1 84 ? 18.391 -3.931 -9.841 1.00 93.00 84 HIS A O 1
ATOM 686 N N . SER A 1 85 ? 16.390 -3.483 -8.944 1.00 91.69 85 SER A N 1
ATOM 687 C CA . SER A 1 85 ? 16.367 -2.063 -9.295 1.00 91.69 85 SER A CA 1
ATOM 688 C C . SER A 1 85 ? 16.189 -1.172 -8.064 1.0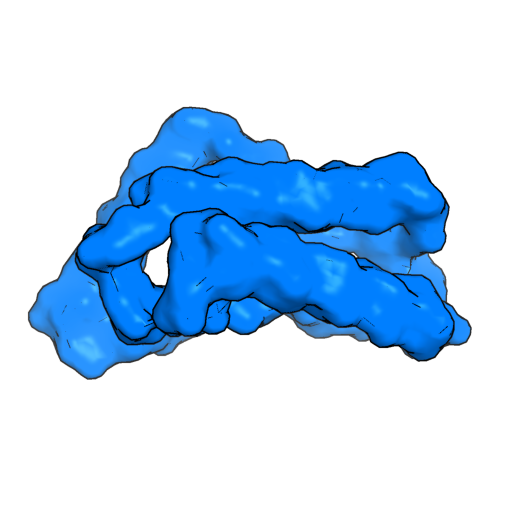0 91.69 85 SER A C 1
ATOM 690 O O . SER A 1 85 ? 15.126 -0.597 -7.822 1.00 91.69 85 SER A O 1
ATOM 692 N N . GLN A 1 86 ? 17.274 -0.982 -7.306 1.00 92.56 86 GLN A N 1
ATOM 693 C CA . GLN A 1 86 ? 17.275 -0.110 -6.124 1.00 92.56 86 GLN A CA 1
ATOM 694 C C . GLN A 1 86 ? 16.843 1.329 -6.451 1.00 92.56 86 GLN A C 1
ATOM 696 O O . GLN A 1 86 ? 16.143 1.963 -5.668 1.00 92.56 86 GLN A O 1
ATOM 701 N N . ALA A 1 87 ? 17.211 1.839 -7.630 1.00 94.94 87 ALA A N 1
ATOM 702 C CA . ALA A 1 87 ? 16.791 3.165 -8.068 1.00 94.94 87 ALA A CA 1
ATOM 703 C C . ALA A 1 87 ? 15.262 3.270 -8.206 1.00 94.94 87 ALA A C 1
ATOM 705 O O . ALA A 1 87 ? 14.687 4.279 -7.811 1.00 94.94 87 ALA A O 1
ATOM 706 N N . SER A 1 88 ? 14.603 2.238 -8.739 1.00 93.88 88 SER A N 1
ATOM 707 C CA . SER A 1 88 ? 13.143 2.222 -8.910 1.00 93.88 88 SER A CA 1
ATOM 708 C C . SER A 1 88 ? 12.415 2.046 -7.581 1.00 93.88 88 SER A C 1
ATOM 710 O O . SER A 1 88 ? 11.409 2.713 -7.348 1.00 93.88 88 SER A O 1
ATOM 712 N N . LEU A 1 89 ? 12.969 1.243 -6.668 1.00 94.12 89 LEU A N 1
ATOM 713 C CA . LEU A 1 89 ? 12.492 1.169 -5.286 1.00 94.12 89 LEU A CA 1
ATOM 714 C C . LEU A 1 89 ? 12.577 2.535 -4.597 1.00 94.12 89 LEU A C 1
ATOM 716 O O . LEU A 1 89 ? 11.568 3.070 -4.153 1.00 94.12 89 LEU A O 1
ATOM 720 N N . ASN A 1 90 ? 13.751 3.161 -4.571 1.00 95.06 90 ASN A N 1
ATOM 721 C CA . ASN A 1 90 ? 13.916 4.443 -3.886 1.00 95.06 90 ASN A CA 1
ATOM 722 C C . ASN A 1 90 ? 12.983 5.528 -4.446 1.00 95.06 90 ASN A C 1
ATOM 724 O O . ASN A 1 90 ? 12.423 6.304 -3.675 1.00 95.06 90 ASN A O 1
ATOM 728 N N . ARG A 1 91 ? 12.781 5.567 -5.771 1.00 95.88 91 ARG A N 1
ATOM 729 C CA . ARG A 1 91 ? 11.870 6.533 -6.404 1.00 95.88 91 ARG A CA 1
ATOM 730 C C . ARG A 1 91 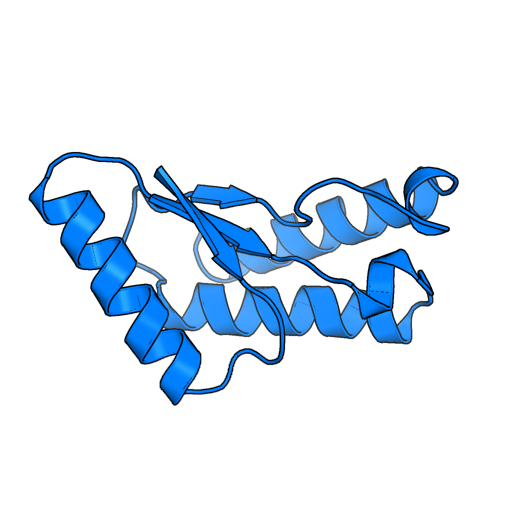? 10.417 6.329 -5.994 1.00 95.88 91 ARG A C 1
ATOM 732 O O . ARG A 1 91 ? 9.777 7.308 -5.618 1.00 95.88 91 ARG A O 1
ATOM 739 N N . VAL A 1 92 ? 9.896 5.100 -6.051 1.00 96.38 92 VAL A N 1
ATOM 740 C CA . VAL A 1 92 ? 8.491 4.853 -5.690 1.00 96.38 92 VAL A CA 1
ATOM 741 C C . VAL A 1 92 ? 8.248 5.120 -4.205 1.00 96.38 92 VAL A C 1
ATOM 743 O O . VAL A 1 92 ? 7.234 5.725 -3.869 1.00 96.38 92 VAL A O 1
ATOM 746 N N . TYR A 1 93 ? 9.193 4.768 -3.322 1.00 96.12 93 TYR A N 1
ATOM 747 C CA . TYR A 1 93 ? 9.095 5.079 -1.893 1.00 96.12 93 TYR A CA 1
ATOM 748 C C . TYR A 1 93 ? 9.105 6.594 -1.644 1.00 96.12 93 TYR A C 1
ATOM 750 O O . TYR A 1 93 ? 8.193 7.093 -0.989 1.00 96.12 93 TYR A O 1
ATOM 758 N N . ASP A 1 94 ? 10.071 7.342 -2.195 1.00 96.94 94 ASP A N 1
ATOM 759 C CA . ASP A 1 94 ? 10.149 8.801 -2.001 1.00 96.94 94 ASP A CA 1
ATOM 760 C C . ASP A 1 94 ? 8.884 9.511 -2.511 1.00 96.94 94 ASP A C 1
ATOM 762 O O . ASP A 1 94 ? 8.272 10.294 -1.782 1.00 96.94 94 ASP A O 1
ATOM 766 N N . LYS A 1 95 ? 8.430 9.185 -3.728 1.00 97.75 95 LYS A N 1
ATOM 767 C CA . LYS A 1 95 ? 7.221 9.7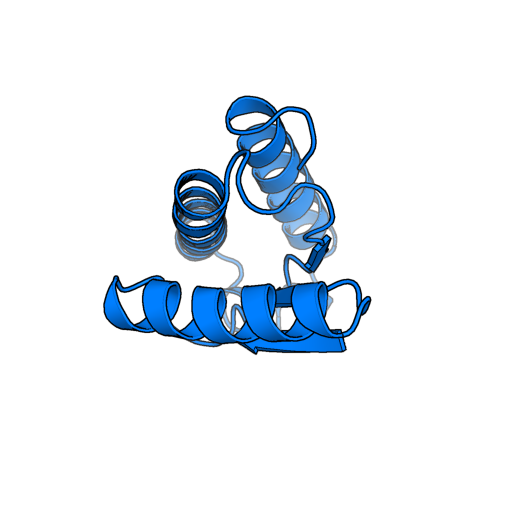85 -4.311 1.00 97.75 95 LYS A CA 1
ATOM 768 C C . LYS A 1 95 ? 5.962 9.449 -3.522 1.00 97.75 95 LYS A C 1
ATOM 770 O O . LYS A 1 95 ? 5.155 10.341 -3.257 1.00 97.75 95 LYS A O 1
ATOM 775 N N . THR A 1 96 ? 5.791 8.182 -3.149 1.00 97.25 96 THR A N 1
ATOM 776 C CA . THR A 1 96 ? 4.598 7.741 -2.421 1.00 97.25 96 THR A CA 1
ATOM 777 C C . THR A 1 96 ? 4.554 8.380 -1.038 1.00 97.25 96 THR A C 1
ATOM 779 O O . THR A 1 96 ? 3.552 9.005 -0.720 1.00 97.25 96 THR A O 1
ATOM 782 N N . ILE A 1 97 ? 5.643 8.348 -0.260 1.00 95.75 97 ILE A N 1
ATOM 783 C CA . ILE A 1 97 ? 5.692 8.953 1.087 1.00 95.75 97 ILE A CA 1
ATOM 784 C C . ILE A 1 97 ? 5.367 10.449 1.037 1.00 95.75 97 ILE A C 1
ATOM 786 O O . ILE A 1 97 ? 4.547 10.930 1.816 1.00 95.75 97 ILE A O 1
ATOM 790 N N . ARG A 1 98 ? 5.954 11.198 0.093 1.00 96.56 98 ARG A N 1
ATOM 791 C CA . ARG A 1 98 ? 5.646 12.632 -0.073 1.00 96.56 98 ARG A CA 1
ATOM 792 C C . ARG A 1 98 ? 4.172 12.871 -0.379 1.00 96.56 98 ARG A C 1
ATOM 794 O O . ARG A 1 98 ? 3.587 13.813 0.145 1.00 96.56 98 ARG A O 1
ATOM 801 N N . THR A 1 99 ? 3.596 12.030 -1.232 1.00 96.19 99 THR A N 1
ATOM 802 C CA . THR A 1 99 ? 2.186 12.123 -1.619 1.00 96.19 99 THR A CA 1
ATOM 803 C C . THR A 1 99 ? 1.275 11.796 -0.437 1.00 96.19 99 THR A C 1
ATOM 805 O O . THR A 1 99 ? 0.316 12.522 -0.194 1.00 96.19 99 THR A O 1
ATOM 808 N N . LEU A 1 100 ? 1.606 10.761 0.339 1.00 94.75 100 LEU A N 1
ATOM 809 C CA . LEU A 1 100 ? 0.861 10.371 1.533 1.00 94.75 100 LEU A CA 1
ATOM 810 C C . LEU A 1 100 ? 0.874 11.473 2.594 1.00 94.75 100 LEU A C 1
ATOM 812 O O . LEU A 1 100 ? -0.197 11.907 3.009 1.00 94.75 100 LEU A O 1
ATOM 816 N N . HIS A 1 101 ? 2.047 12.009 2.940 1.00 93.25 101 HIS A N 1
ATOM 817 C CA . HIS A 1 101 ? 2.161 13.111 3.903 1.00 93.25 101 HIS A CA 1
ATOM 818 C C . HIS A 1 101 ? 1.429 14.389 3.462 1.00 93.25 101 HIS A C 1
ATOM 820 O O . HIS A 1 101 ? 1.013 15.185 4.302 1.00 93.25 101 HIS A O 1
ATOM 826 N N . ALA A 1 102 ? 1.283 14.623 2.153 1.00 94.00 102 ALA A N 1
ATOM 827 C CA . ALA A 1 102 ? 0.512 15.756 1.645 1.00 94.00 102 ALA A CA 1
ATOM 828 C C . ALA A 1 102 ? -1.008 15.566 1.818 1.00 94.00 102 ALA A C 1
ATOM 830 O O . ALA A 1 102 ? -1.733 16.556 1.905 1.00 94.00 102 ALA A O 1
ATOM 831 N N . ILE A 1 103 ? -1.486 14.317 1.862 1.00 93.31 103 ILE A N 1
ATOM 832 C CA . ILE A 1 103 ? -2.899 13.962 2.067 1.00 93.31 103 ILE A CA 1
ATOM 833 C C . 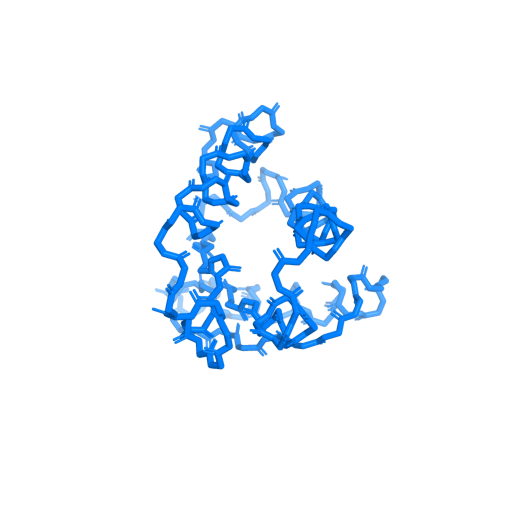ILE A 1 103 ? -3.231 13.902 3.561 1.00 93.31 103 ILE A C 1
ATOM 835 O O . ILE A 1 103 ? -4.224 14.486 3.996 1.00 93.31 103 ILE A O 1
ATOM 839 N N . ASP A 1 104 ? -2.405 13.204 4.336 1.00 88.12 104 ASP A N 1
ATOM 840 C CA . ASP A 1 104 ? -2.521 13.083 5.787 1.00 88.12 104 ASP A CA 1
ATOM 841 C C . ASP A 1 104 ? -1.127 13.265 6.414 1.00 88.12 104 ASP A C 1
ATOM 843 O O . ASP A 1 104 ? -0.272 12.392 6.269 1.00 88.12 104 ASP A O 1
ATOM 847 N N . PRO A 1 105 ? -0.866 14.385 7.115 1.00 86.19 105 PRO A N 1
ATOM 848 C CA . PRO A 1 105 ? 0.433 14.651 7.734 1.00 86.19 105 PRO A CA 1
ATOM 849 C C . PRO A 1 105 ? 0.870 13.634 8.795 1.00 86.19 105 PRO A C 1
ATOM 851 O O . PRO A 1 105 ? 2.024 13.683 9.216 1.00 86.19 105 PRO A O 1
ATOM 854 N N . ASN A 1 106 ? -0.037 12.767 9.261 1.00 79.31 106 ASN A N 1
ATOM 855 C CA . ASN A 1 106 ? 0.259 11.722 10.245 1.00 79.31 106 ASN A CA 1
ATOM 856 C C . ASN A 1 106 ? 0.410 10.320 9.624 1.00 79.31 106 ASN A C 1
ATOM 858 O O . ASN A 1 106 ? 0.592 9.364 10.379 1.00 79.31 106 ASN A O 1
ATOM 862 N N . ALA A 1 107 ? 0.274 10.198 8.297 1.00 74.06 107 ALA A N 1
ATOM 863 C CA . ALA A 1 107 ? 0.436 8.943 7.556 1.00 74.06 107 ALA A CA 1
ATOM 864 C C . ALA A 1 107 ? 1.892 8.468 7.481 1.00 74.06 107 ALA A C 1
ATOM 866 O O . ALA A 1 107 ? 2.798 9.324 7.528 1.00 74.06 107 ALA A O 1
#

Mean predicted aligned error: 2.78 Å

Solvent-accessible surface area (backbone atoms only — not comparable to full-atom values): 5983 Å² total; per-residue (Å²): 85,79,47,79,44,74,80,76,77,43,69,74,53,51,54,51,50,45,57,55,42,55,51,26,53,75,71,73,35,57,32,25,48,23,30,44,54,62,67,28,24,67,42,70,42,75,68,38,45,48,51,54,40,52,42,51,51,54,51,44,72,74,42,52,92,75,48,80,68,56,40,80,38,85,59,47,72,77,37,71,58,31,58,78,29,65,70,57,50,54,50,49,51,54,56,36,53,55,53,42,36,73,76,27,80,76,98

pLDDT: mean 94.6, std 4.01, range [74.06, 98.19]

Sequence (107 aa):
MRIRVAGEPTEARLIHLRKLVEACEQYGVIPIIAYQADEYKNDPSPGNEQEVINWWVAVAHYFAQRSPLLGFDLIYEPAEKLNHSQASLNRVYDKTIRTLHAIDPNA